Protein AF-A0AAV5A9G5-F1 (afdb_monomer)

Nearest PDB structures (foldseek):
  2wnr-assembly1_D  TM=8.691E-01  e=5.207E-11  Methanothermobacter thermautotrophicus
  2pnz-assembly1_A  TM=8.849E-01  e=5.817E-10  Pyrococcus abyssi
  2wnr-assembly1_B  TM=8.699E-01  e=9.543E-10  Methanothermobacter thermautotrophicus
  4ba1-assembly1_B  TM=8.811E-01  e=5.397E-09  Saccharolobus solfataricus
  2wnr-assembly1_F  TM=8.174E-01  e=1.300E-09  Methanothermobacter thermautotrophicus

Structure (mmCIF, N/CA/C/O backbone):
data_AF-A0AAV5A9G5-F1
#
_entry.id   AF-A0AAV5A9G5-F1
#
loop_
_atom_site.group_PDB
_atom_site.id
_atom_site.type_symbol
_atom_site.label_atom_id
_atom_site.label_alt_id
_atom_site.label_comp_id
_atom_site.label_asym_id
_atom_site.label_entity_id
_atom_site.label_seq_id
_atom_site.pdbx_PDB_ins_code
_atom_site.Cartn_x
_atom_site.Cartn_y
_atom_site.Cartn_z
_atom_site.occupancy
_atom_site.B_iso_or_equiv
_atom_site.auth_seq_id
_atom_site.auth_comp_id
_atom_site.auth_asym_id
_atom_site.auth_atom_id
_atom_site.pdbx_PDB_model_num
ATOM 1 N N . MET A 1 1 ? 20.245 -0.428 3.583 1.00 26.27 1 MET A N 1
ATOM 2 C CA . MET A 1 1 ? 20.092 0.956 4.086 1.00 26.27 1 MET A CA 1
ATOM 3 C C . MET A 1 1 ? 18.792 0.966 4.878 1.00 26.27 1 MET A C 1
ATOM 5 O O . MET A 1 1 ? 17.800 0.527 4.326 1.00 26.27 1 MET A O 1
ATOM 9 N N . LYS A 1 2 ? 18.791 1.279 6.181 1.00 20.55 2 LYS A N 1
ATOM 10 C CA . LYS A 1 2 ? 17.554 1.253 6.987 1.00 20.55 2 LYS A CA 1
ATOM 11 C C . LYS A 1 2 ? 16.851 2.593 6.818 1.00 20.55 2 LYS A C 1
ATOM 13 O O . LYS A 1 2 ? 17.304 3.566 7.413 1.00 20.55 2 LYS A O 1
ATOM 18 N N . VAL A 1 3 ? 15.787 2.640 6.024 1.00 25.89 3 VAL A N 1
ATOM 19 C CA . VAL A 1 3 ? 14.928 3.826 5.946 1.00 25.89 3 VAL A CA 1
ATOM 20 C C . VAL A 1 3 ? 13.701 3.572 6.816 1.00 25.89 3 VAL A C 1
ATOM 22 O O . VAL A 1 3 ? 13.012 2.562 6.675 1.00 25.89 3 VAL A O 1
ATOM 25 N N . GLN A 1 4 ? 13.521 4.433 7.814 1.00 25.38 4 GLN A N 1
ATOM 26 C CA . GLN A 1 4 ? 12.436 4.376 8.787 1.00 25.38 4 GLN A CA 1
ATOM 27 C C . GLN A 1 4 ? 11.425 5.455 8.412 1.00 25.38 4 GLN A C 1
ATOM 29 O O . GLN A 1 4 ? 11.759 6.638 8.437 1.00 25.38 4 GLN A O 1
ATOM 34 N N . TYR A 1 5 ? 10.203 5.050 8.072 1.00 36.84 5 TYR A N 1
ATOM 35 C CA . TYR A 1 5 ? 9.141 5.970 7.682 1.00 36.84 5 TYR A CA 1
ATOM 36 C C . TYR A 1 5 ? 8.149 6.154 8.824 1.00 36.84 5 TYR A C 1
ATOM 38 O O . TYR A 1 5 ? 7.514 5.196 9.264 1.00 36.84 5 TYR A O 1
ATOM 46 N N . GLN A 1 6 ? 8.012 7.396 9.291 1.00 32.88 6 GLN A N 1
ATOM 47 C CA . GLN A 1 6 ? 7.055 7.782 10.323 1.00 32.88 6 GLN A CA 1
ATOM 48 C C . GLN A 1 6 ? 5.881 8.530 9.697 1.00 32.88 6 GLN A C 1
ATOM 50 O O . GLN A 1 6 ? 6.048 9.599 9.107 1.00 32.88 6 GLN A O 1
ATOM 55 N N . PHE A 1 7 ? 4.683 7.975 9.859 1.00 36.03 7 PHE A N 1
ATOM 56 C CA . PHE A 1 7 ? 3.445 8.570 9.383 1.00 36.03 7 PHE A CA 1
ATOM 57 C C . PHE A 1 7 ? 2.566 9.022 10.538 1.00 36.03 7 PHE A C 1
ATOM 59 O O . PHE A 1 7 ? 2.380 8.282 11.494 1.00 36.03 7 PHE A O 1
ATOM 66 N N . ILE A 1 8 ? 1.982 10.215 10.413 1.00 33.44 8 ILE A N 1
ATOM 67 C CA . ILE A 1 8 ? 0.993 10.738 11.359 1.00 33.44 8 ILE A CA 1
ATOM 68 C C . ILE A 1 8 ? -0.336 10.922 10.620 1.00 33.44 8 ILE A C 1
ATOM 70 O O . ILE A 1 8 ? -0.501 11.865 9.841 1.00 33.44 8 ILE A O 1
ATOM 74 N N . LEU A 1 9 ? -1.311 10.056 10.897 1.00 30.11 9 LEU A N 1
ATOM 75 C CA . LEU A 1 9 ? -2.707 10.222 10.477 1.00 30.11 9 LEU A CA 1
ATOM 76 C C . LEU A 1 9 ? -3.424 11.177 11.448 1.00 30.11 9 LEU A C 1
ATOM 78 O O . LEU A 1 9 ? -4.195 10.773 12.318 1.00 30.11 9 LEU A O 1
ATOM 82 N N . LYS A 1 10 ? -3.184 12.490 11.321 1.00 28.12 10 LYS A N 1
ATOM 83 C CA . LYS A 1 10 ? -3.946 13.495 12.085 1.00 28.12 10 LYS A CA 1
ATOM 84 C C . LYS A 1 10 ? -5.309 13.729 11.439 1.00 28.12 10 LYS A C 1
ATOM 86 O O . LYS A 1 10 ? -5.415 14.410 10.420 1.00 28.12 10 LYS A O 1
ATOM 91 N N . LYS A 1 11 ? -6.368 13.229 12.084 1.00 29.06 11 LYS A N 1
ATOM 92 C CA . LYS A 1 11 ? -7.766 13.586 11.794 1.00 29.06 11 LYS A CA 1
ATOM 93 C C . LYS A 1 11 ? -7.899 15.116 11.781 1.00 29.06 11 LYS A C 1
ATOM 95 O O . LYS A 1 11 ? -7.813 15.769 12.821 1.00 29.06 11 LYS A O 1
ATOM 100 N N . LYS A 1 12 ? -8.077 15.701 10.593 1.00 29.98 12 LYS A N 1
ATOM 101 C CA . LYS A 1 12 ? -8.250 17.146 10.391 1.00 29.98 12 LYS A CA 1
ATOM 102 C C . LYS A 1 12 ? -9.684 17.529 10.768 1.00 29.98 12 LYS A C 1
ATOM 104 O O . LYS A 1 12 ? -10.530 17.740 9.909 1.00 29.98 12 LYS A O 1
ATOM 109 N N . LEU A 1 13 ? -9.970 17.575 12.068 1.00 28.00 13 LEU A N 1
ATOM 110 C CA . LEU A 1 13 ? -11.172 18.236 12.571 1.00 28.00 13 LEU A CA 1
ATOM 111 C C . LEU A 1 13 ? -10.945 19.752 12.557 1.00 28.00 13 LEU A C 1
ATOM 113 O O . LEU A 1 13 ? -9.977 20.283 13.098 1.00 28.00 13 LEU A O 1
ATOM 117 N N . THR A 1 14 ? -11.845 20.435 11.870 1.00 32.91 14 THR A N 1
ATOM 118 C CA . THR A 1 14 ? -11.883 21.871 11.615 1.00 32.91 14 THR A CA 1
ATOM 119 C C . THR A 1 14 ? -12.019 22.690 12.907 1.00 32.91 14 THR A C 1
ATOM 121 O O . THR A 1 14 ? -13.053 22.617 13.565 1.00 32.91 14 THR A O 1
ATOM 124 N N . LYS A 1 15 ? -11.003 23.504 13.239 1.00 26.23 15 LYS A N 1
ATOM 125 C CA . LYS A 1 15 ? -11.058 24.934 13.648 1.00 26.23 15 LYS A CA 1
ATOM 126 C C . LYS A 1 15 ? -9.655 25.405 14.091 1.00 26.23 15 LYS A C 1
ATOM 128 O O . LYS A 1 15 ? -8.950 24.647 14.753 1.00 26.23 15 LYS A O 1
ATOM 133 N N . PRO A 1 16 ? -9.217 26.632 13.740 1.00 38.47 16 PRO A N 1
ATOM 134 C CA . PRO A 1 16 ? -7.887 27.114 14.083 1.00 38.47 16 PRO A CA 1
ATOM 135 C C . PRO A 1 16 ? -7.892 27.621 15.524 1.00 38.47 16 PRO A C 1
ATOM 137 O O . PRO A 1 16 ? -8.579 28.581 15.864 1.00 38.47 16 PRO A O 1
ATOM 140 N N . THR A 1 17 ? -7.120 26.996 16.401 1.00 29.75 17 THR A N 1
ATOM 141 C CA . THR A 1 17 ? -6.803 27.579 17.705 1.00 29.75 17 THR A CA 1
ATOM 142 C C . THR A 1 17 ? -5.349 27.272 18.009 1.00 29.75 17 THR A C 1
ATOM 144 O O . THR A 1 17 ? -4.934 26.118 18.073 1.00 29.75 17 THR A O 1
ATOM 147 N N . ARG A 1 18 ? -4.567 28.351 18.110 1.00 39.78 18 ARG A N 1
ATOM 148 C CA . ARG A 1 18 ? -3.201 28.368 18.633 1.00 39.78 18 ARG A CA 1
ATOM 149 C C . ARG A 1 18 ? -3.113 27.484 19.876 1.00 39.78 18 ARG A C 1
ATOM 151 O O . ARG A 1 18 ? -3.815 27.779 20.834 1.00 39.78 18 ARG A O 1
ATOM 158 N N . GLN A 1 19 ? -2.142 26.575 19.918 1.00 35.84 19 GLN A N 1
ATOM 159 C CA . GLN A 1 19 ? -1.141 26.581 20.988 1.00 35.84 19 GLN A CA 1
ATOM 160 C C . GLN A 1 19 ? 0.004 25.599 20.731 1.00 35.84 19 GLN A C 1
ATOM 162 O O . GLN A 1 19 ? -0.183 24.457 20.326 1.00 35.84 19 GLN A O 1
ATOM 167 N N . ASN A 1 20 ? 1.201 26.124 20.991 1.00 33.47 20 ASN A N 1
ATOM 168 C CA . ASN A 1 20 ? 2.458 25.423 21.195 1.00 33.47 20 ASN A CA 1
ATOM 169 C C . ASN A 1 20 ? 2.309 24.215 22.126 1.00 33.47 20 ASN A C 1
ATOM 171 O O . ASN A 1 20 ? 1.857 24.404 23.251 1.00 33.47 20 ASN A O 1
ATOM 175 N N . VAL A 1 21 ? 2.862 23.063 21.736 1.00 37.38 21 VAL A N 1
ATOM 176 C CA . VAL A 1 21 ? 3.470 22.103 22.671 1.00 37.38 21 VAL A CA 1
ATOM 177 C C . VAL A 1 21 ? 4.699 21.489 21.991 1.00 37.38 21 VAL A C 1
ATOM 179 O O . VAL A 1 21 ? 4.605 20.895 20.921 1.00 37.38 21 VAL A O 1
ATOM 182 N N . LYS A 1 22 ? 5.863 21.726 22.604 1.00 41.47 22 LYS A N 1
ATOM 183 C CA . LYS A 1 22 ? 7.152 21.074 22.334 1.00 41.47 22 LYS A CA 1
ATOM 184 C C . LYS A 1 22 ? 7.148 19.659 22.939 1.00 41.47 22 LYS A C 1
ATOM 186 O O . LYS A 1 22 ? 6.538 19.507 23.995 1.00 41.47 22 LYS A O 1
ATOM 191 N N . LYS A 1 23 ? 7.990 18.768 22.380 1.00 33.06 23 LYS A N 1
ATOM 192 C CA . LYS A 1 23 ? 8.385 17.413 22.854 1.00 33.06 23 LYS A CA 1
ATOM 193 C C . LYS A 1 23 ? 7.395 16.317 22.406 1.00 33.06 23 LYS A C 1
ATOM 195 O O . LYS A 1 23 ? 6.205 16.494 22.601 1.00 33.06 23 LYS A O 1
ATOM 200 N N . ASP A 1 24 ? 7.752 15.255 21.681 1.00 35.53 24 ASP A N 1
ATOM 201 C CA . ASP A 1 24 ? 8.992 14.472 21.632 1.00 35.53 24 ASP A CA 1
ATOM 202 C C . ASP A 1 24 ? 9.378 14.158 20.171 1.00 35.53 24 ASP A C 1
ATOM 204 O O . ASP A 1 24 ? 8.815 13.281 19.521 1.00 35.53 24 ASP A O 1
ATOM 208 N N . GLN A 1 25 ? 10.321 14.925 19.628 1.00 38.00 25 GLN A N 1
ATOM 209 C CA . GLN A 1 25 ? 11.027 14.591 18.389 1.00 38.00 25 GLN A CA 1
ATOM 210 C C . GLN A 1 25 ? 12.436 14.183 18.799 1.00 38.00 25 GLN A C 1
ATOM 212 O O . GLN A 1 25 ? 13.365 14.981 18.699 1.00 38.00 25 GLN A O 1
ATOM 217 N N . GLU A 1 26 ? 12.588 12.979 19.341 1.00 37.41 26 GLU A N 1
ATOM 218 C CA . GLU A 1 26 ? 13.912 12.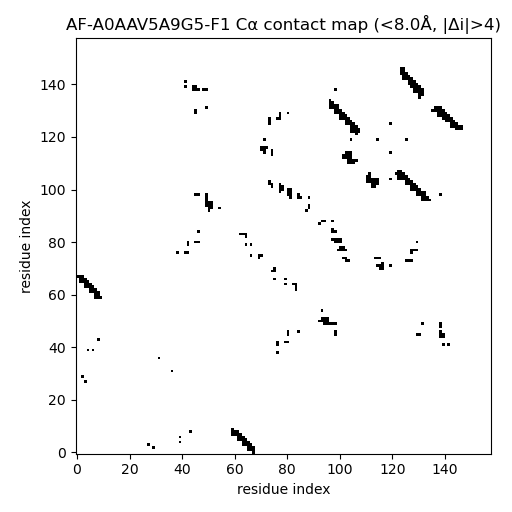423 19.587 1.00 37.41 26 GLU A CA 1
ATOM 219 C C . GLU A 1 26 ? 14.181 11.252 18.639 1.00 37.41 26 GLU A C 1
ATOM 221 O O . GLU A 1 26 ? 13.618 10.170 18.758 1.00 37.41 26 GLU A O 1
ATOM 226 N N . ILE A 1 27 ? 15.120 11.544 17.733 1.00 36.34 27 ILE A N 1
ATOM 227 C CA . ILE A 1 27 ? 16.055 10.633 17.070 1.00 36.34 27 ILE A CA 1
ATOM 228 C C . ILE A 1 27 ? 15.467 9.734 15.977 1.00 36.34 27 ILE A C 1
ATOM 230 O O . ILE A 1 27 ? 15.322 8.542 16.198 1.00 36.34 27 ILE A O 1
ATOM 234 N N . ILE A 1 28 ? 15.318 10.272 14.756 1.00 40.94 28 ILE A N 1
ATOM 235 C CA . ILE A 1 28 ? 15.926 9.665 13.552 1.00 40.94 28 ILE A CA 1
ATOM 236 C C . ILE A 1 28 ? 16.337 10.795 12.593 1.00 40.94 28 ILE A C 1
ATOM 238 O O . ILE A 1 28 ? 15.534 11.346 11.845 1.00 40.94 28 ILE A O 1
ATOM 242 N N . SER A 1 29 ? 17.609 11.178 12.651 1.00 32.81 29 SER A N 1
ATOM 243 C CA . SER A 1 29 ? 18.260 12.005 11.639 1.00 32.81 29 SER A CA 1
ATOM 244 C C . SER A 1 29 ? 18.472 11.170 10.373 1.00 32.81 29 SER A C 1
ATOM 246 O O . SER A 1 29 ? 19.435 10.410 10.284 1.00 32.81 29 SER A O 1
ATOM 248 N N . GLY A 1 30 ? 17.572 11.299 9.408 1.00 34.56 30 GLY A N 1
ATOM 249 C CA . GLY A 1 30 ? 17.743 10.823 8.039 1.00 34.56 30 GLY A CA 1
ATOM 250 C C . GLY A 1 30 ? 16.985 11.775 7.124 1.00 34.56 30 GLY A C 1
ATOM 251 O O . GLY A 1 30 ? 15.880 12.180 7.475 1.00 34.56 30 GLY A O 1
ATOM 252 N N . GLN A 1 31 ? 17.615 12.222 6.039 1.00 35.81 31 GLN A N 1
ATOM 253 C CA . GLN A 1 31 ? 17.017 13.076 5.010 1.00 35.81 31 GLN A CA 1
ATOM 254 C C . GLN A 1 31 ? 15.554 12.684 4.721 1.00 35.81 31 GLN A C 1
ATOM 256 O O . GLN A 1 31 ? 15.287 11.531 4.415 1.00 35.81 31 GLN A O 1
ATOM 261 N N . TYR A 1 32 ? 14.623 13.638 4.827 1.00 46.41 32 TYR A N 1
ATOM 262 C CA . TYR A 1 32 ? 13.278 13.508 4.262 1.00 46.41 32 TYR A CA 1
ATOM 263 C C . TYR A 1 32 ? 13.370 13.979 2.811 1.00 46.41 32 TYR A C 1
ATOM 265 O O . TYR A 1 32 ? 13.211 15.177 2.545 1.00 46.41 32 TYR A O 1
ATOM 273 N N . ASP A 1 33 ? 13.702 13.075 1.897 1.00 45.31 33 ASP A N 1
ATOM 274 C CA . ASP A 1 33 ? 13.808 13.417 0.482 1.00 45.31 33 ASP A CA 1
ATOM 275 C C . ASP A 1 33 ? 12.401 13.549 -0.135 1.00 45.31 33 ASP A C 1
ATOM 277 O O . ASP A 1 33 ? 11.399 13.069 0.399 1.00 45.31 33 ASP A O 1
ATOM 281 N N . ALA A 1 34 ? 12.275 14.291 -1.238 1.00 55.72 34 ALA A N 1
ATOM 282 C CA . ALA A 1 34 ? 10.974 14.587 -1.855 1.00 55.72 34 ALA A CA 1
ATOM 283 C C . ALA A 1 34 ? 10.190 13.317 -2.250 1.00 55.72 34 ALA A C 1
ATOM 285 O O . ALA A 1 34 ? 8.959 13.296 -2.163 1.00 55.72 34 ALA A O 1
ATOM 286 N N . GLU A 1 35 ? 10.914 12.256 -2.606 1.00 60.22 35 GLU A N 1
ATOM 287 C CA . GLU A 1 35 ? 10.375 10.939 -2.946 1.00 60.22 35 GLU A CA 1
ATOM 288 C C . GLU A 1 35 ? 9.668 10.286 -1.749 1.00 60.22 35 GLU A C 1
ATOM 290 O O . GLU A 1 35 ? 8.572 9.739 -1.891 1.00 60.22 35 GLU A O 1
ATOM 295 N N . ASP A 1 36 ? 10.212 10.458 -0.541 1.00 64.75 36 ASP A N 1
ATOM 296 C CA . ASP A 1 36 ? 9.637 9.922 0.694 1.00 64.75 36 ASP A CA 1
ATOM 297 C C . ASP A 1 36 ? 8.271 10.540 0.989 1.00 64.75 36 ASP A C 1
ATOM 299 O O . ASP A 1 36 ? 7.340 9.857 1.420 1.00 64.75 36 ASP A O 1
ATOM 303 N N . ARG A 1 37 ? 8.120 11.846 0.731 1.00 69.31 37 ARG A N 1
ATOM 304 C CA . ARG A 1 37 ? 6.840 12.546 0.910 1.00 69.31 37 ARG A CA 1
ATOM 305 C C . ARG A 1 37 ? 5.787 12.040 -0.076 1.00 69.31 37 ARG A C 1
ATOM 307 O O . ARG A 1 37 ? 4.615 11.944 0.296 1.00 69.31 37 ARG A O 1
ATOM 314 N N . SER A 1 38 ? 6.187 11.731 -1.304 1.00 76.19 38 SER A N 1
ATOM 315 C CA . SER A 1 38 ? 5.288 11.227 -2.346 1.00 76.19 38 SER A CA 1
ATOM 316 C C . SER A 1 38 ? 4.818 9.810 -2.028 1.00 76.19 38 SER A C 1
ATOM 318 O O . SER A 1 38 ? 3.611 9.558 -2.004 1.00 76.19 38 SER A O 1
ATOM 320 N N . LEU A 1 39 ? 5.750 8.920 -1.675 1.00 78.12 39 LEU A N 1
ATOM 321 C CA . LEU A 1 39 ? 5.461 7.553 -1.236 1.00 78.12 39 LEU A CA 1
ATOM 322 C C . LEU A 1 39 ? 4.546 7.548 -0.016 1.00 78.12 39 LEU A C 1
ATOM 324 O O . LEU A 1 39 ? 3.554 6.820 0.049 1.00 78.12 39 LEU A O 1
ATOM 328 N N . SER A 1 40 ? 4.863 8.430 0.928 1.00 79.94 40 SER A N 1
ATOM 329 C CA . SER A 1 40 ? 4.071 8.651 2.114 1.00 79.94 40 SER A CA 1
ATOM 330 C C . SER A 1 40 ? 2.627 9.001 1.717 1.00 79.94 40 SER A C 1
ATOM 332 O O . SER A 1 40 ? 1.693 8.240 1.996 1.00 79.94 40 SER A O 1
ATOM 334 N N . SER A 1 41 ? 2.420 10.101 0.990 1.00 81.81 41 SER A N 1
ATOM 335 C CA . SER A 1 41 ? 1.080 10.516 0.549 1.00 81.81 41 SER A CA 1
ATOM 336 C C . SER A 1 41 ? 0.315 9.393 -0.155 1.00 81.81 41 SER A C 1
ATOM 338 O O . SER A 1 41 ? -0.872 9.206 0.111 1.00 81.81 41 SER A O 1
ATOM 340 N N . LEU A 1 42 ? 0.996 8.611 -0.993 1.00 84.81 42 LEU A N 1
ATOM 341 C CA . LEU A 1 42 ? 0.405 7.516 -1.752 1.00 84.81 42 LEU A CA 1
ATOM 342 C C . LEU A 1 42 ? -0.097 6.382 -0.844 1.00 84.81 42 LEU A C 1
ATOM 344 O O . LEU A 1 42 ? -1.250 5.968 -0.966 1.00 84.81 42 LEU A O 1
ATOM 348 N N . ILE A 1 43 ? 0.709 5.942 0.127 1.00 84.94 43 ILE A N 1
ATOM 349 C CA . ILE A 1 43 ? 0.302 4.924 1.112 1.00 84.94 43 ILE A CA 1
ATOM 350 C C . ILE A 1 43 ? -0.899 5.414 1.928 1.00 84.94 43 ILE A C 1
ATOM 352 O O . ILE A 1 43 ? -1.874 4.685 2.123 1.00 84.94 43 ILE A O 1
ATOM 356 N N . HIS A 1 44 ? -0.867 6.674 2.365 1.00 85.06 44 HIS A N 1
ATOM 357 C CA . HIS A 1 44 ? -1.975 7.274 3.103 1.00 85.06 44 HIS A CA 1
ATOM 358 C C . HIS A 1 44 ? -3.252 7.345 2.265 1.00 85.06 44 HIS A C 1
ATOM 360 O O . HIS A 1 44 ? -4.325 7.012 2.760 1.00 85.06 44 HIS A O 1
ATOM 366 N N . GLN A 1 45 ? -3.164 7.761 1.002 1.00 87.00 45 GLN A N 1
ATOM 367 C CA . GLN A 1 45 ? -4.317 7.805 0.101 1.00 87.00 45 GLN A CA 1
ATOM 368 C C . GLN A 1 45 ? -4.871 6.408 -0.199 1.00 87.00 45 GLN A C 1
ATOM 370 O O . GLN A 1 45 ? -6.086 6.263 -0.297 1.00 87.00 45 GLN A O 1
ATOM 375 N N . GLY A 1 46 ? -4.019 5.384 -0.287 1.00 86.31 46 GLY A N 1
ATOM 376 C CA . GLY A 1 46 ? -4.443 3.995 -0.478 1.00 86.31 46 GLY A CA 1
ATOM 377 C C . GLY A 1 46 ? -5.151 3.386 0.738 1.00 86.31 46 GLY A C 1
ATOM 378 O O . GLY A 1 46 ? -6.108 2.631 0.565 1.00 86.31 46 GLY A O 1
ATOM 379 N N . LEU A 1 47 ? -4.716 3.729 1.958 1.00 85.75 47 LEU A N 1
ATOM 380 C CA . LEU A 1 47 ? -5.250 3.182 3.218 1.00 85.75 47 LEU A CA 1
ATOM 381 C C . LEU A 1 47 ? -6.395 4.001 3.830 1.00 85.75 47 LEU A C 1
ATOM 383 O O . LEU A 1 47 ? -7.250 3.449 4.516 1.00 85.75 47 LEU A O 1
ATOM 387 N N . ALA A 1 48 ? -6.453 5.312 3.597 1.00 85.19 48 ALA A N 1
ATOM 388 C CA . ALA A 1 48 ? -7.531 6.155 4.114 1.00 85.19 48 ALA A CA 1
ATOM 389 C C . ALA A 1 48 ? -8.949 5.632 3.789 1.00 85.19 48 ALA A C 1
ATOM 391 O O . ALA A 1 48 ? -9.773 5.610 4.705 1.00 85.19 48 ALA A O 1
ATOM 392 N N . PRO A 1 49 ? -9.264 5.180 2.554 1.00 85.69 49 PRO A N 1
ATOM 393 C CA . PRO A 1 49 ? -10.596 4.667 2.234 1.00 85.69 49 PRO A CA 1
ATOM 394 C C . PRO A 1 49 ? -10.867 3.258 2.780 1.00 85.69 49 PRO A C 1
ATOM 396 O O . PRO A 1 49 ? -12.025 2.854 2.829 1.00 85.69 49 PRO A O 1
ATOM 399 N N . SER A 1 50 ? -9.845 2.498 3.189 1.00 86.56 50 SER A N 1
ATOM 400 C CA . SER A 1 50 ? -10.042 1.168 3.781 1.00 86.56 50 SER A CA 1
ATOM 401 C C . SER A 1 50 ? -10.306 1.204 5.280 1.00 86.56 50 SER A C 1
ATOM 403 O O . SER A 1 50 ? -10.855 0.245 5.817 1.00 86.56 50 SER A O 1
ATOM 405 N N . LEU A 1 51 ? -9.987 2.306 5.958 1.00 84.50 51 LEU A N 1
ATOM 406 C CA . LEU A 1 51 ? -10.165 2.454 7.400 1.00 84.50 51 LEU A CA 1
ATOM 407 C C . LEU A 1 51 ? -11.535 3.042 7.754 1.00 84.50 51 LEU A C 1
ATOM 409 O O . LEU A 1 51 ? -11.967 4.053 7.196 1.00 84.50 51 LEU A O 1
ATOM 413 N N . ARG A 1 52 ? -12.204 2.472 8.765 1.00 83.12 52 ARG A N 1
ATOM 414 C CA . ARG A 1 52 ? -13.461 3.028 9.297 1.00 83.12 52 ARG A CA 1
ATOM 415 C C . ARG A 1 52 ? -13.177 4.126 10.325 1.00 83.12 52 ARG A C 1
ATOM 417 O O . ARG A 1 52 ? -13.334 3.937 11.530 1.00 83.12 52 ARG A O 1
ATOM 424 N N . LEU A 1 53 ? -12.785 5.308 9.844 1.00 77.25 53 LEU A N 1
ATOM 425 C CA . LEU A 1 53 ? -12.438 6.475 10.679 1.00 77.25 53 LEU A CA 1
ATOM 426 C C . LEU A 1 53 ? -13.591 6.996 11.567 1.00 77.25 53 LEU A C 1
ATOM 428 O O . LEU A 1 53 ? -13.358 7.784 12.495 1.00 77.25 53 LEU A O 1
ATOM 432 N N . ASP A 1 54 ? -14.823 6.562 11.297 1.00 80.19 54 ASP A N 1
ATOM 433 C CA . ASP A 1 54 ? -16.021 6.899 12.072 1.00 80.19 54 ASP A CA 1
ATOM 434 C C . ASP A 1 54 ? -16.054 6.205 13.438 1.00 80.19 54 ASP A C 1
ATOM 436 O O . ASP A 1 54 ? -16.488 6.804 14.421 1.00 80.19 54 ASP A O 1
ATOM 440 N N . LEU A 1 55 ? -15.526 4.978 13.532 1.00 76.12 55 LEU A N 1
ATOM 441 C CA . LEU A 1 55 ? -15.458 4.226 14.791 1.00 76.12 55 LEU A CA 1
ATOM 442 C C . LEU A 1 55 ? -14.288 4.669 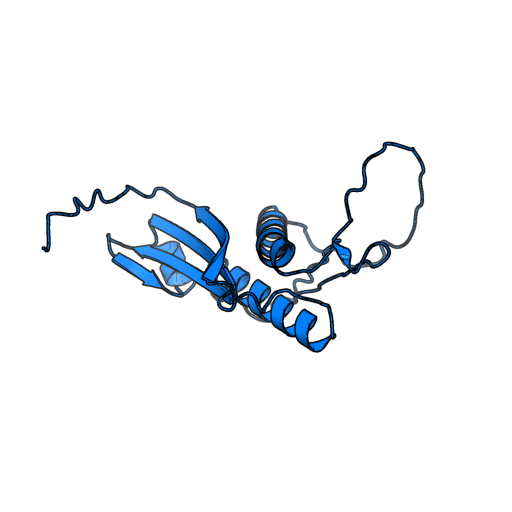15.685 1.00 76.12 55 LEU A C 1
ATOM 444 O O . LEU A 1 55 ? -14.236 4.316 16.861 1.00 76.12 55 LEU A O 1
ATOM 448 N N . LEU A 1 56 ? -13.370 5.482 15.153 1.00 73.81 56 LEU A N 1
ATOM 449 C CA . LEU A 1 56 ? -12.126 5.893 15.810 1.00 73.81 56 LEU A CA 1
ATOM 450 C C . LEU A 1 56 ? -12.050 7.426 16.005 1.00 73.81 56 LEU A C 1
ATOM 452 O O . LEU A 1 56 ? -11.167 8.089 15.459 1.00 73.81 56 LEU A O 1
ATOM 456 N N . PRO A 1 57 ? -12.959 8.062 16.777 1.00 71.06 57 PRO A N 1
ATOM 457 C CA . PRO A 1 57 ? -12.987 9.519 16.924 1.00 71.06 57 PRO A CA 1
ATOM 458 C C . PRO A 1 57 ? -11.872 10.099 17.806 1.00 71.06 57 PRO A C 1
ATOM 460 O O . PRO A 1 57 ? -11.590 11.290 17.689 1.00 71.06 57 PRO A O 1
ATOM 463 N N . LYS A 1 58 ? -11.250 9.290 18.674 1.00 81.06 58 LYS A N 1
ATOM 464 C CA . LYS A 1 58 ? -10.168 9.703 19.592 1.00 81.06 58 LYS A CA 1
ATOM 465 C C . LYS A 1 58 ? -8.882 8.885 19.429 1.00 81.06 58 LYS A C 1
ATOM 467 O O . LYS A 1 58 ? -7.962 9.054 20.222 1.00 81.06 58 LYS A O 1
ATOM 472 N N . SER A 1 59 ? -8.827 8.005 18.435 1.00 72.00 59 SER A N 1
ATOM 473 C CA . SER A 1 59 ? -7.678 7.129 18.215 1.00 72.00 59 SER A CA 1
ATOM 474 C C . SER A 1 59 ? -6.755 7.731 17.162 1.00 72.00 59 SER A C 1
ATOM 476 O O . SER A 1 59 ? -7.220 8.284 16.166 1.00 72.00 59 SER A O 1
ATOM 478 N N . CYS A 1 60 ? -5.450 7.616 17.392 1.00 77.12 60 CYS A N 1
ATOM 479 C CA . CYS A 1 60 ? -4.419 7.875 16.393 1.00 77.12 60 CYS A CA 1
ATOM 480 C C . CYS A 1 60 ? -3.858 6.521 15.968 1.00 77.12 60 CYS A C 1
ATOM 482 O O . CYS A 1 60 ? -3.567 5.690 16.828 1.00 77.12 60 CYS A O 1
ATOM 484 N N . VAL A 1 61 ? -3.762 6.289 14.663 1.00 75.81 61 VAL A N 1
ATOM 485 C CA . VAL A 1 61 ? -3.166 5.075 14.105 1.00 75.81 61 VAL A CA 1
ATOM 486 C C . VAL A 1 61 ? -1.895 5.501 13.398 1.00 75.81 61 VAL A C 1
ATOM 488 O O . VAL A 1 61 ? -1.961 6.182 12.375 1.00 75.81 61 VAL A O 1
ATOM 491 N N . ASP A 1 62 ? -0.760 5.103 13.955 1.00 79.44 62 ASP A N 1
ATOM 492 C CA . ASP A 1 62 ? 0.546 5.377 13.373 1.00 79.44 62 ASP A CA 1
ATOM 493 C C . ASP A 1 62 ? 1.077 4.089 12.748 1.00 79.44 62 ASP A C 1
ATOM 495 O O . ASP A 1 62 ? 1.189 3.051 13.405 1.00 79.44 62 ASP A O 1
ATOM 499 N N . VAL A 1 63 ? 1.361 4.155 11.449 1.00 74.06 63 VAL A N 1
ATOM 500 C CA . VAL A 1 63 ? 1.864 3.025 10.668 1.00 74.06 63 VAL A CA 1
ATOM 501 C C . VAL A 1 63 ? 3.315 3.297 10.317 1.00 74.06 63 VAL A C 1
ATOM 503 O O . VAL A 1 63 ? 3.635 4.331 9.729 1.00 74.06 63 VAL A O 1
ATOM 506 N N . PHE A 1 64 ? 4.175 2.343 10.658 1.00 78.69 64 PHE A N 1
ATOM 507 C CA . PHE A 1 64 ? 5.596 2.380 10.351 1.00 78.69 64 PHE A CA 1
ATOM 508 C C . PHE A 1 64 ? 5.913 1.268 9.364 1.00 78.69 64 PHE A C 1
ATOM 510 O O . PHE A 1 64 ? 5.748 0.087 9.670 1.00 78.69 64 PHE A O 1
ATOM 517 N N . VAL A 1 65 ? 6.374 1.652 8.178 1.00 75.38 65 VAL A N 1
ATOM 518 C CA . VAL A 1 65 ? 6.843 0.712 7.160 1.00 75.38 65 VAL A CA 1
ATOM 519 C C . VAL A 1 65 ? 8.359 0.824 7.112 1.00 75.38 65 VAL A C 1
ATOM 521 O O . VAL A 1 65 ? 8.904 1.913 6.953 1.00 75.38 65 VAL A O 1
ATOM 524 N N . THR A 1 66 ? 9.045 -0.301 7.304 1.00 77.50 66 THR A N 1
ATOM 525 C CA . THR A 1 66 ? 10.499 -0.384 7.138 1.00 77.50 66 THR A CA 1
ATOM 526 C C . THR A 1 66 ? 10.784 -1.230 5.916 1.00 77.50 66 THR A C 1
ATOM 528 O O . THR A 1 66 ? 10.472 -2.419 5.895 1.00 77.50 66 THR A O 1
ATOM 531 N N . ILE A 1 67 ? 11.403 -0.615 4.918 1.00 75.75 67 ILE A N 1
ATOM 532 C CA . ILE A 1 67 ? 11.843 -1.305 3.713 1.00 75.75 67 ILE A CA 1
ATOM 533 C C . ILE A 1 67 ? 13.232 -1.874 4.006 1.00 75.75 67 ILE A C 1
ATOM 535 O O . ILE A 1 67 ? 14.158 -1.140 4.360 1.00 75.75 67 ILE A O 1
ATOM 539 N N . LEU A 1 68 ? 13.356 -3.200 3.945 1.00 79.75 68 LEU A N 1
ATOM 540 C CA . LEU A 1 68 ? 14.634 -3.887 4.155 1.00 79.75 68 LEU A CA 1
ATOM 541 C C . LEU A 1 68 ? 15.448 -3.942 2.862 1.00 79.75 68 LEU A C 1
ATOM 543 O O . LEU A 1 68 ? 16.667 -3.764 2.889 1.00 79.75 68 LEU A O 1
ATOM 547 N N . GLU A 1 69 ? 14.749 -4.154 1.754 1.00 76.69 69 GLU A N 1
ATOM 548 C CA . GLU A 1 69 ? 15.280 -4.277 0.408 1.00 76.69 69 GLU A CA 1
ATOM 549 C C . GLU A 1 69 ? 14.256 -3.707 -0.573 1.00 76.69 69 GLU A C 1
ATOM 551 O O . GLU A 1 69 ? 13.048 -3.822 -0.357 1.00 76.69 69 GLU A O 1
ATOM 556 N N . GLU A 1 70 ? 14.751 -3.055 -1.617 1.00 74.69 70 GLU A N 1
ATOM 557 C CA . GLU A 1 70 ? 13.941 -2.396 -2.628 1.00 74.69 70 GLU A CA 1
ATOM 558 C C . GLU A 1 70 ? 14.491 -2.739 -4.006 1.00 74.69 70 GLU A C 1
ATOM 560 O O . GLU A 1 70 ? 15.663 -2.481 -4.289 1.00 74.69 70 GLU A O 1
ATOM 565 N N . ASP A 1 71 ? 13.618 -3.262 -4.863 1.00 73.75 71 ASP A N 1
ATOM 566 C CA . ASP A 1 71 ? 13.926 -3.566 -6.260 1.00 73.75 71 ASP A CA 1
ATOM 567 C C . ASP A 1 71 ? 13.063 -2.741 -7.231 1.00 73.75 71 ASP A C 1
ATOM 569 O O . ASP A 1 71 ? 12.632 -3.203 -8.284 1.00 73.75 71 ASP A O 1
ATOM 573 N N . GLY A 1 72 ? 12.792 -1.489 -6.853 1.00 73.50 72 GLY A N 1
ATOM 574 C CA . GLY A 1 72 ? 11.994 -0.532 -7.618 1.00 73.50 72 GLY A CA 1
ATOM 575 C C . GLY A 1 72 ? 11.040 0.263 -6.728 1.00 73.50 72 GLY A C 1
ATOM 576 O O . GLY A 1 72 ? 10.365 -0.306 -5.866 1.00 73.50 72 GLY A O 1
ATOM 577 N N . ILE A 1 73 ? 10.950 1.573 -6.973 1.00 71.50 73 ILE A N 1
ATOM 578 C CA . ILE A 1 73 ? 10.147 2.503 -6.160 1.00 71.50 73 ILE A CA 1
ATOM 579 C C . ILE A 1 73 ? 8.661 2.162 -6.278 1.00 71.50 73 ILE A C 1
ATOM 581 O O . ILE A 1 73 ? 7.931 2.142 -5.281 1.00 71.50 73 ILE A O 1
ATOM 585 N N . GLU A 1 74 ? 8.201 1.833 -7.487 1.00 78.81 74 GLU A N 1
ATOM 586 C CA . GLU A 1 74 ? 6.795 1.524 -7.728 1.00 78.81 74 GLU A CA 1
ATOM 587 C C . GLU A 1 74 ? 6.349 0.229 -7.037 1.00 78.81 74 GLU A C 1
ATOM 589 O O . GLU A 1 74 ? 5.278 0.193 -6.422 1.00 78.81 74 GLU A O 1
ATOM 594 N N . GLY A 1 75 ? 7.176 -0.820 -7.095 1.00 78.25 75 GLY A N 1
ATOM 595 C CA . GLY A 1 75 ? 6.908 -2.098 -6.423 1.00 78.25 75 GLY A CA 1
ATOM 596 C C . GLY A 1 75 ? 6.992 -1.987 -4.899 1.00 78.25 75 GLY A C 1
ATOM 597 O O . GLY A 1 75 ? 6.198 -2.591 -4.168 1.00 78.25 75 GLY A O 1
ATOM 598 N N . CYS A 1 76 ? 7.898 -1.142 -4.402 1.00 81.75 76 CYS A N 1
ATOM 599 C CA . CYS A 1 76 ? 8.041 -0.885 -2.977 1.00 81.75 76 CYS A CA 1
ATOM 600 C C . CYS A 1 76 ? 6.807 -0.200 -2.381 1.00 81.75 76 CYS A C 1
ATOM 602 O O . CYS A 1 76 ? 6.316 -0.596 -1.320 1.00 81.75 76 CYS A O 1
ATOM 604 N N . ALA A 1 77 ? 6.246 0.776 -3.098 1.00 83.12 77 ALA A N 1
ATOM 605 C CA . ALA A 1 77 ? 5.010 1.442 -2.711 1.00 83.12 77 ALA A CA 1
ATOM 606 C C . ALA A 1 77 ? 3.833 0.470 -2.610 1.00 83.12 77 ALA A C 1
ATOM 608 O O . ALA A 1 77 ? 3.108 0.464 -1.611 1.00 83.12 77 ALA A O 1
ATOM 609 N N . ALA A 1 78 ? 3.675 -0.381 -3.625 1.00 86.62 78 ALA A N 1
ATOM 610 C CA . ALA A 1 78 ? 2.625 -1.387 -3.665 1.00 86.62 78 ALA A CA 1
ATOM 611 C C . ALA A 1 78 ? 2.743 -2.379 -2.494 1.00 86.62 78 ALA A C 1
ATOM 613 O O . ALA A 1 78 ? 1.789 -2.589 -1.737 1.00 86.62 78 ALA A O 1
ATOM 614 N N . SER A 1 79 ? 3.945 -2.914 -2.283 1.00 87.00 79 SER A N 1
ATOM 615 C CA . SER A 1 79 ? 4.240 -3.838 -1.185 1.00 87.00 79 SER A CA 1
ATOM 616 C C . SER A 1 79 ? 4.043 -3.188 0.187 1.00 87.00 79 SER A C 1
ATOM 618 O O . SER A 1 79 ? 3.490 -3.810 1.095 1.00 87.00 79 SER A O 1
ATOM 620 N N . GLY A 1 80 ? 4.424 -1.916 0.336 1.00 86.88 80 GLY A N 1
ATOM 621 C CA . GLY A 1 80 ? 4.236 -1.141 1.561 1.00 86.88 80 GLY A CA 1
ATOM 622 C C . GLY A 1 80 ? 2.764 -0.967 1.935 1.00 86.88 80 GLY A C 1
ATOM 623 O O . GLY A 1 80 ? 2.408 -1.152 3.099 1.00 86.88 80 GLY A O 1
ATOM 624 N N . ILE A 1 81 ? 1.891 -0.687 0.960 1.00 88.25 81 ILE A N 1
ATOM 625 C CA . ILE A 1 81 ? 0.435 -0.604 1.178 1.00 88.25 81 ILE A CA 1
ATOM 626 C C . ILE A 1 81 ? -0.120 -1.947 1.659 1.00 88.25 81 ILE A C 1
ATOM 628 O O . ILE A 1 81 ? -0.878 -1.985 2.631 1.00 88.25 81 ILE A O 1
ATOM 632 N N . ILE A 1 82 ? 0.265 -3.046 1.006 1.00 90.50 82 ILE A N 1
ATOM 633 C CA . ILE A 1 82 ? -0.207 -4.395 1.349 1.00 90.50 82 ILE A CA 1
ATOM 634 C C . ILE A 1 82 ? 0.260 -4.788 2.755 1.00 90.50 82 ILE A C 1
ATOM 636 O O . ILE A 1 82 ? -0.534 -5.255 3.579 1.00 90.50 82 ILE A O 1
ATOM 640 N N . ALA A 1 83 ? 1.539 -4.567 3.062 1.00 90.12 83 ALA A N 1
ATOM 641 C CA . ALA A 1 83 ? 2.116 -4.866 4.369 1.00 90.12 83 ALA A CA 1
ATOM 642 C C . ALA A 1 83 ? 1.453 -4.037 5.480 1.00 90.12 83 ALA A C 1
ATOM 644 O O . ALA A 1 83 ? 1.077 -4.571 6.522 1.00 90.12 83 ALA A O 1
ATOM 645 N N . ALA A 1 84 ? 1.226 -2.744 5.241 1.00 88.38 84 ALA A N 1
ATOM 646 C CA . ALA A 1 84 ? 0.501 -1.889 6.172 1.00 88.38 84 ALA A CA 1
ATOM 647 C C . ALA A 1 84 ? -0.945 -2.364 6.374 1.00 88.38 84 ALA A C 1
ATOM 649 O O . ALA A 1 84 ? -1.402 -2.482 7.508 1.00 88.38 84 ALA A O 1
ATOM 650 N N . SER A 1 85 ? -1.663 -2.690 5.296 1.00 90.50 85 SER A N 1
ATOM 651 C CA . SER A 1 85 ? -3.047 -3.162 5.383 1.00 90.50 85 SER A CA 1
ATOM 652 C C . SER A 1 85 ? -3.168 -4.463 6.176 1.00 90.50 85 SER A C 1
ATOM 654 O O . SER A 1 85 ? -4.099 -4.612 6.965 1.00 90.50 85 SER A O 1
ATOM 656 N N . THR A 1 86 ? -2.253 -5.407 5.967 1.00 90.56 86 THR A N 1
ATOM 657 C CA . THR A 1 86 ? -2.251 -6.683 6.696 1.00 90.56 86 THR A CA 1
ATOM 658 C C . THR A 1 86 ? -1.873 -6.489 8.163 1.00 90.56 86 THR A C 1
ATOM 660 O O . THR A 1 86 ? -2.508 -7.084 9.032 1.00 90.56 86 THR A O 1
ATOM 663 N N . ALA A 1 87 ? -0.922 -5.599 8.465 1.00 88.44 87 ALA A N 1
ATOM 664 C CA . ALA A 1 87 ? -0.575 -5.236 9.838 1.00 88.44 87 ALA A CA 1
ATOM 665 C C . ALA A 1 87 ? -1.756 -4.600 10.591 1.00 88.44 87 ALA A C 1
ATOM 667 O O . ALA A 1 87 ? -2.017 -4.970 11.735 1.00 88.44 87 ALA A O 1
ATOM 668 N N . LEU A 1 88 ? -2.501 -3.694 9.949 1.00 87.06 88 LEU A N 1
ATOM 669 C CA . LEU A 1 88 ? -3.693 -3.058 10.525 1.00 87.06 88 LEU A CA 1
ATOM 670 C C . LEU A 1 88 ? -4.805 -4.080 10.806 1.00 87.06 88 LEU A C 1
ATOM 672 O O . LEU A 1 88 ? -5.392 -4.065 11.890 1.00 87.06 88 LEU A O 1
ATOM 676 N N . ALA A 1 89 ? -5.048 -5.001 9.869 1.00 89.75 89 ALA A N 1
ATOM 677 C CA . ALA A 1 89 ? -6.014 -6.080 10.056 1.00 89.75 89 ALA A CA 1
ATOM 678 C C . ALA A 1 89 ? -5.605 -7.020 11.203 1.00 89.75 89 ALA A C 1
ATOM 680 O O . ALA A 1 89 ? -6.434 -7.374 12.039 1.00 89.75 89 ALA A O 1
ATOM 681 N N . ASN A 1 90 ? -4.319 -7.371 11.294 1.00 88.25 90 ASN A N 1
ATOM 682 C CA . ASN A 1 90 ? -3.796 -8.202 12.379 1.00 88.25 90 ASN A CA 1
ATOM 683 C C . ASN A 1 90 ? -3.826 -7.489 13.744 1.00 88.25 90 ASN 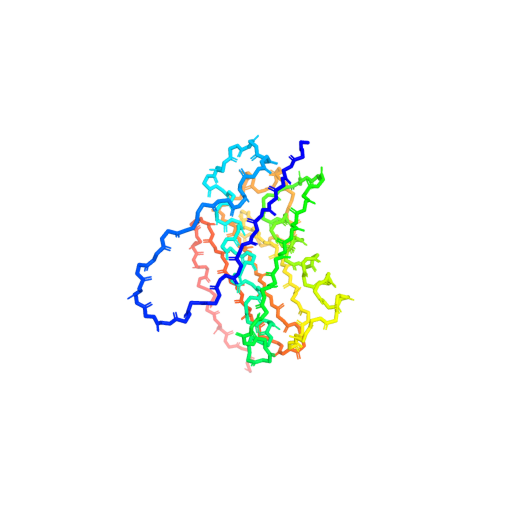A C 1
ATOM 685 O O . ASN A 1 90 ? -4.016 -8.132 14.772 1.00 88.25 90 ASN A O 1
ATOM 689 N N . ALA A 1 91 ? -3.680 -6.162 13.767 1.00 85.56 91 ALA A N 1
ATOM 690 C CA . ALA A 1 91 ? -3.823 -5.346 14.973 1.00 85.56 91 ALA A CA 1
ATOM 691 C C . ALA A 1 91 ? -5.282 -5.217 15.458 1.00 85.56 91 ALA A C 1
ATOM 693 O O . ALA A 1 91 ? -5.517 -4.648 16.524 1.00 85.56 91 ALA A O 1
ATOM 694 N N . GLY A 1 92 ? -6.259 -5.730 14.701 1.00 83.75 92 GLY A N 1
ATOM 695 C CA . GLY A 1 92 ? -7.679 -5.651 15.047 1.00 83.75 92 GLY A CA 1
ATOM 696 C C . GLY A 1 92 ? -8.282 -4.266 14.819 1.00 83.75 92 GLY A C 1
ATOM 697 O O . GLY A 1 92 ? -9.225 -3.881 15.509 1.00 83.75 92 GLY A O 1
ATOM 698 N N . ILE A 1 93 ? -7.727 -3.489 13.885 1.00 84.94 93 ILE A N 1
ATOM 699 C CA . ILE A 1 93 ? -8.297 -2.197 13.502 1.00 84.94 93 ILE A CA 1
ATOM 700 C C . ILE A 1 93 ? -9.467 -2.436 12.549 1.00 84.94 93 ILE A C 1
ATOM 702 O O . ILE A 1 93 ? -9.358 -3.173 11.573 1.00 84.94 93 ILE A O 1
ATOM 706 N N . GLU A 1 94 ? -10.588 -1.774 12.826 1.00 85.00 94 GLU A N 1
ATOM 707 C CA . GLU A 1 94 ? -11.798 -1.852 12.010 1.00 85.00 94 GLU A CA 1
ATOM 708 C C . GLU A 1 94 ? -11.560 -1.267 10.606 1.00 85.00 94 GLU A C 1
ATOM 710 O O . GLU A 1 94 ? -11.433 -0.051 10.412 1.00 85.00 94 GLU A O 1
ATOM 715 N N . MET A 1 95 ? -11.521 -2.155 9.612 1.00 87.62 95 MET A N 1
ATOM 716 C CA . MET A 1 95 ? -11.318 -1.849 8.196 1.00 87.62 95 MET A CA 1
ATOM 717 C C . MET A 1 95 ? -12.500 -2.359 7.366 1.00 87.62 95 MET A C 1
ATOM 719 O O . MET A 1 95 ? -13.116 -3.366 7.699 1.00 87.62 95 MET A O 1
ATOM 723 N N . TYR A 1 96 ? -12.811 -1.684 6.259 1.00 87.81 96 TYR A N 1
ATOM 724 C CA . TYR A 1 96 ? -13.773 -2.172 5.264 1.00 87.81 96 TYR A CA 1
ATOM 725 C C . TYR A 1 96 ? -13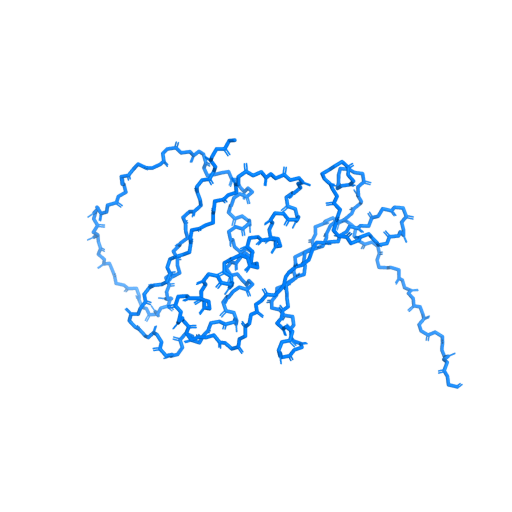.264 -3.419 4.534 1.00 87.81 96 TYR A C 1
ATOM 727 O O . TYR A 1 96 ? -14.048 -4.284 4.153 1.00 87.81 96 TYR A O 1
ATOM 735 N N . GLY A 1 97 ? -11.949 -3.514 4.349 1.00 88.75 97 GLY A N 1
ATOM 736 C CA . GLY A 1 97 ? -11.296 -4.635 3.696 1.00 88.75 97 GLY A CA 1
ATOM 737 C C . GLY A 1 97 ? -9.795 -4.414 3.582 1.00 88.75 97 GLY A C 1
ATOM 738 O O . GLY A 1 97 ? -9.294 -3.308 3.802 1.00 88.75 97 GLY A O 1
ATOM 739 N N . LEU A 1 98 ? -9.080 -5.481 3.233 1.00 90.75 98 LEU A N 1
ATOM 740 C CA . LEU A 1 98 ? -7.660 -5.402 2.913 1.00 90.75 98 LEU A CA 1
ATOM 741 C C . LEU A 1 98 ? -7.455 -4.620 1.613 1.00 90.75 98 LEU A C 1
ATOM 743 O O . LEU A 1 98 ? -8.254 -4.732 0.682 1.00 90.75 98 LEU A O 1
ATOM 747 N N . VAL A 1 99 ? -6.376 -3.847 1.553 1.00 91.12 99 VAL A N 1
ATOM 748 C CA . VAL A 1 99 ? -5.953 -3.126 0.352 1.00 91.12 99 VAL A CA 1
ATOM 749 C C . VAL A 1 99 ? -4.840 -3.910 -0.322 1.00 91.12 99 VAL A C 1
ATOM 751 O O . VAL A 1 99 ? -3.841 -4.255 0.308 1.00 91.12 99 VAL A O 1
ATOM 754 N N . THR A 1 100 ? -5.014 -4.164 -1.611 1.00 92.12 100 THR A N 1
ATOM 755 C CA . THR A 1 100 ? -3.989 -4.718 -2.494 1.00 92.12 100 THR A CA 1
ATOM 756 C C . THR A 1 100 ? -3.476 -3.629 -3.414 1.00 92.12 100 THR A C 1
ATOM 758 O O . THR A 1 100 ? -4.248 -2.776 -3.841 1.00 92.12 100 THR A O 1
ATOM 761 N N . ALA A 1 101 ? -2.190 -3.645 -3.735 1.00 91.06 101 ALA A N 1
ATOM 762 C CA . ALA A 1 101 ? -1.615 -2.693 -4.668 1.00 91.06 101 ALA A CA 1
ATOM 763 C C . ALA A 1 101 ? -0.656 -3.388 -5.631 1.00 91.06 101 ALA A C 1
ATOM 765 O O . ALA A 1 101 ? -0.024 -4.378 -5.274 1.00 91.06 101 ALA A O 1
ATOM 766 N N . CYS A 1 102 ? -0.563 -2.861 -6.846 1.00 90.56 102 CYS A N 1
ATOM 767 C CA . CYS A 1 102 ? 0.320 -3.349 -7.894 1.00 90.56 102 CYS A CA 1
ATOM 768 C C . CYS A 1 102 ? 0.915 -2.164 -8.653 1.00 90.56 102 CYS A C 1
ATOM 770 O O . CYS A 1 102 ? 0.252 -1.146 -8.866 1.00 90.56 102 CYS A O 1
ATOM 772 N N . SER A 1 103 ? 2.159 -2.320 -9.084 1.00 89.69 103 SER A N 1
ATOM 773 C CA . SER A 1 103 ? 2.823 -1.433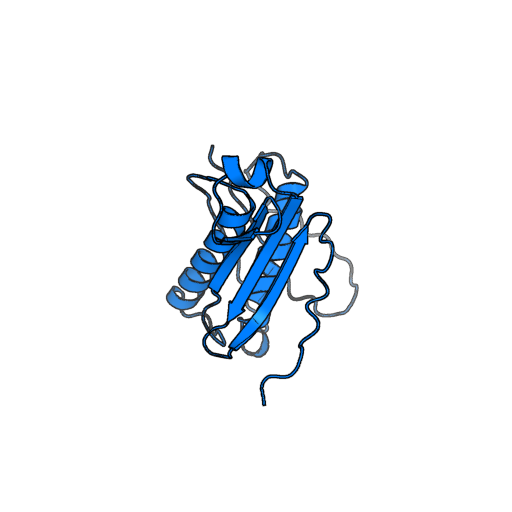 -10.028 1.00 89.69 103 SER A CA 1
ATOM 774 C C . SER A 1 103 ? 2.735 -2.007 -11.440 1.00 89.69 103 SER A C 1
ATOM 776 O O . SER A 1 103 ? 2.654 -3.216 -11.659 1.00 89.69 103 SER A O 1
ATOM 778 N N . SER A 1 104 ? 2.730 -1.116 -12.418 1.00 89.50 104 SER A N 1
ATOM 779 C CA . SER A 1 104 ? 2.760 -1.444 -13.833 1.00 89.50 104 SER A CA 1
ATOM 780 C C . SER A 1 104 ? 3.554 -0.386 -14.577 1.00 89.50 104 SER A C 1
ATOM 782 O O . SER A 1 104 ? 3.561 0.781 -14.185 1.00 89.50 104 SER A O 1
ATOM 784 N N . ILE A 1 105 ? 4.230 -0.783 -15.644 1.00 88.75 105 ILE A N 1
ATOM 785 C CA . ILE A 1 105 ? 4.956 0.129 -16.526 1.00 88.75 105 ILE A CA 1
ATOM 786 C C . ILE A 1 105 ? 4.564 -0.115 -17.970 1.00 88.75 105 ILE A C 1
ATOM 788 O O . ILE A 1 105 ?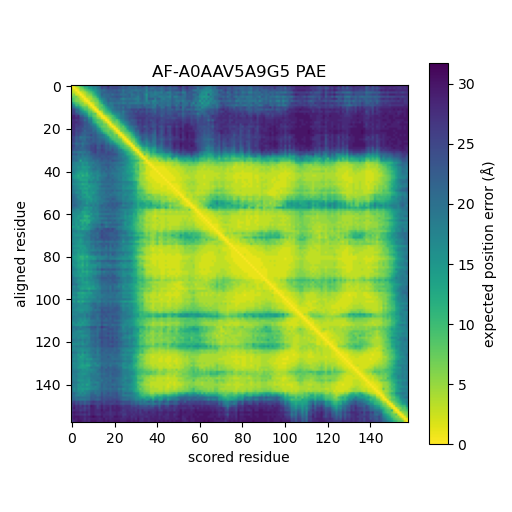 4.047 -1.174 -18.329 1.00 88.75 105 ILE A O 1
ATOM 792 N N . ILE A 1 106 ? 4.850 0.876 -18.805 1.00 86.25 106 ILE A N 1
ATOM 793 C CA . ILE A 1 106 ? 4.710 0.763 -20.250 1.00 86.25 106 ILE A CA 1
ATOM 794 C C . ILE A 1 106 ? 6.096 0.821 -20.877 1.00 86.25 106 ILE A C 1
ATOM 796 O O . ILE A 1 106 ? 6.819 1.814 -20.740 1.00 86.25 106 ILE A O 1
ATOM 800 N N . VAL A 1 107 ? 6.445 -0.250 -21.586 1.00 84.56 107 VAL A N 1
ATOM 801 C CA . VAL A 1 107 ? 7.691 -0.385 -22.345 1.00 84.56 107 VAL A CA 1
ATOM 802 C C . VAL A 1 107 ? 7.314 -0.728 -23.778 1.00 84.56 107 VAL A C 1
ATOM 804 O O . VAL A 1 107 ? 6.608 -1.699 -24.015 1.00 84.56 107 VAL A O 1
ATOM 807 N N . ALA A 1 108 ? 7.762 0.080 -24.743 1.00 79.56 108 ALA A N 1
ATOM 808 C CA . ALA A 1 108 ? 7.592 -0.196 -26.174 1.00 79.56 108 ALA A CA 1
ATOM 809 C C . ALA A 1 108 ? 6.153 -0.583 -26.600 1.00 79.56 108 ALA A C 1
ATOM 811 O O . ALA A 1 108 ? 5.970 -1.437 -27.462 1.00 79.56 108 ALA A O 1
ATOM 812 N N . ASN A 1 109 ? 5.141 0.091 -26.031 1.00 76.88 109 ASN A N 1
ATOM 813 C CA . ASN A 1 109 ? 3.712 -0.126 -26.304 1.00 76.88 109 ASN A CA 1
ATOM 814 C C . ASN A 1 109 ? 3.109 -1.426 -25.720 1.00 76.88 109 ASN A C 1
ATOM 816 O O . ASN A 1 109 ? 1.983 -1.788 -26.061 1.00 76.88 109 ASN A O 1
ATOM 820 N N . GLU A 1 110 ? 3.819 -2.088 -24.807 1.00 82.38 110 GLU A N 1
ATOM 821 C CA . GLU A 1 110 ? 3.328 -3.211 -24.005 1.00 82.38 110 GLU A CA 1
ATOM 822 C C . GLU A 1 110 ? 3.210 -2.812 -22.527 1.00 82.38 110 GLU A C 1
ATOM 824 O O . GLU A 1 110 ? 4.014 -2.029 -22.016 1.00 82.38 110 GLU A O 1
ATOM 829 N N . VAL A 1 111 ? 2.201 -3.353 -21.834 1.00 84.50 111 VAL A N 1
ATOM 830 C CA . VAL A 1 111 ? 1.988 -3.135 -20.394 1.00 84.50 111 VAL A CA 1
ATOM 831 C C . VAL A 1 111 ? 2.607 -4.290 -19.624 1.00 84.50 111 VAL A C 1
ATOM 833 O O . VAL A 1 111 ? 2.213 -5.440 -19.808 1.00 84.50 111 VAL A O 1
ATOM 836 N N . TRP A 1 112 ? 3.565 -3.977 -18.760 1.00 86.62 112 TRP A N 1
ATOM 837 C CA . TRP A 1 112 ? 4.237 -4.942 -17.900 1.00 86.62 112 TRP A CA 1
ATOM 838 C C . TRP A 1 112 ? 3.761 -4.726 -16.464 1.00 86.62 112 TRP A C 1
ATOM 840 O O . TRP A 1 112 ? 3.650 -3.587 -16.004 1.00 86.62 112 TRP A O 1
ATOM 850 N N . LEU A 1 113 ? 3.434 -5.816 -15.774 1.00 87.56 113 LEU A N 1
ATOM 851 C CA . LEU A 1 113 ? 2.992 -5.805 -14.381 1.00 87.56 113 LEU A CA 1
ATOM 852 C C . LEU A 1 113 ? 4.155 -6.211 -13.484 1.00 87.56 113 LEU A C 1
ATOM 854 O O . LEU A 1 113 ? 4.884 -7.132 -13.835 1.00 87.56 113 LEU A O 1
ATOM 858 N N . ASP A 1 114 ? 4.273 -5.547 -12.337 1.00 84.25 114 ASP A N 1
ATOM 859 C CA . ASP A 1 114 ? 5.325 -5.779 -11.341 1.00 84.25 114 ASP A CA 1
ATOM 860 C C . ASP A 1 114 ? 6.754 -5.726 -11.921 1.00 84.25 114 ASP A C 1
ATOM 862 O O . ASP A 1 114 ? 7.474 -6.725 -11.930 1.00 84.25 114 ASP A O 1
ATOM 866 N N . PRO A 1 115 ? 7.163 -4.570 -12.474 1.00 81.62 115 PRO A N 1
ATOM 867 C CA . PRO A 1 115 ? 8.482 -4.430 -13.061 1.00 81.62 115 PRO A CA 1
ATOM 868 C C . PRO A 1 115 ? 9.584 -4.301 -12.016 1.00 81.62 115 PRO A C 1
ATOM 870 O O . PRO A 1 115 ? 9.421 -3.695 -10.955 1.00 81.62 115 PRO A O 1
ATOM 873 N N . THR A 1 116 ? 10.757 -4.770 -12.410 1.00 82.56 116 T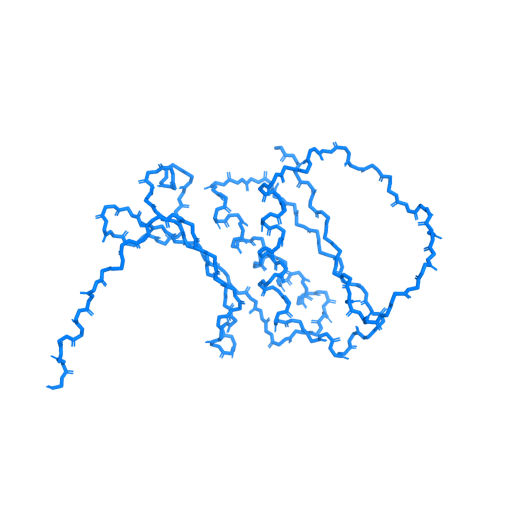HR A N 1
ATOM 874 C CA . THR A 1 116 ? 12.006 -4.646 -11.659 1.00 82.56 116 THR A CA 1
ATOM 875 C C . THR A 1 116 ? 12.614 -3.251 -11.853 1.00 82.56 116 THR A C 1
ATOM 877 O O . THR A 1 116 ? 12.361 -2.583 -12.862 1.00 82.56 116 THR A O 1
ATOM 880 N N . LYS A 1 117 ? 13.514 -2.809 -10.965 1.00 82.69 117 LYS A N 1
ATOM 881 C CA . LYS A 1 117 ? 14.211 -1.511 -11.075 1.00 82.69 117 LYS A CA 1
ATOM 882 C C . LYS A 1 117 ? 14.826 -1.258 -12.457 1.00 82.69 117 LYS A C 1
ATOM 884 O O . LYS A 1 117 ? 14.692 -0.171 -13.012 1.00 82.69 117 LYS A O 1
ATOM 889 N N . THR A 1 118 ? 15.474 -2.273 -13.027 1.00 85.19 118 THR A N 1
ATOM 890 C CA . THR A 1 118 ? 16.127 -2.175 -14.347 1.00 85.19 118 THR A CA 1
ATOM 891 C C . THR A 1 118 ? 15.140 -1.994 -15.506 1.00 85.19 118 THR A C 1
ATOM 893 O O . THR A 1 118 ? 15.500 -1.458 -16.555 1.00 85.19 118 THR A O 1
ATOM 896 N N . GLU A 1 119 ? 13.895 -2.428 -15.324 1.00 84.25 119 GLU A N 1
ATOM 897 C CA . GLU A 1 119 ? 12.820 -2.314 -16.308 1.00 84.25 119 GLU A CA 1
ATOM 898 C C . GLU A 1 119 ? 12.120 -0.960 -16.182 1.00 84.25 119 GLU A C 1
ATOM 900 O O . GLU A 1 119 ? 11.834 -0.327 -17.200 1.00 84.25 119 GLU A O 1
ATOM 905 N N . SER A 1 120 ? 11.940 -0.466 -14.950 1.00 81.12 120 SER A N 1
ATOM 906 C CA . SER A 1 120 ? 11.393 0.870 -14.681 1.00 81.12 120 SER A CA 1
ATOM 907 C C . SER A 1 120 ? 12.242 1.976 -15.327 1.00 81.12 120 SER A C 1
ATOM 909 O O . SER A 1 120 ? 11.701 2.868 -15.978 1.00 81.12 120 SER A O 1
ATOM 911 N N . GLU A 1 121 ? 13.575 1.855 -15.306 1.00 82.69 121 GLU A N 1
ATOM 912 C CA . GLU A 1 121 ? 14.489 2.801 -15.978 1.00 82.69 121 GLU A CA 1
ATOM 913 C C . GLU A 1 121 ? 14.325 2.854 -17.510 1.00 82.69 121 GLU A C 1
ATOM 915 O O . GLU A 1 121 ? 14.656 3.860 -18.139 1.00 82.69 121 GLU A O 1
ATOM 920 N N . ARG A 1 122 ? 13.824 1.779 -18.129 1.00 83.56 122 ARG A N 1
ATOM 921 C CA . ARG A 1 122 ? 13.569 1.698 -19.580 1.00 83.56 122 ARG A CA 1
ATOM 922 C C . ARG A 1 122 ? 12.125 2.032 -19.946 1.00 83.56 122 ARG A C 1
ATOM 924 O O . ARG A 1 122 ? 11.780 2.033 -21.130 1.00 83.56 122 ARG A O 1
ATOM 931 N N . SER A 1 123 ? 11.284 2.283 -18.949 1.00 82.94 123 SER A N 1
ATOM 932 C CA . SER A 1 123 ? 9.872 2.569 -19.145 1.00 82.94 123 SER A CA 1
ATOM 933 C C . SER A 1 123 ? 9.632 4.000 -19.617 1.00 82.94 123 SER A C 1
ATOM 935 O O . SER A 1 123 ? 10.408 4.919 -19.356 1.00 82.94 123 SER A O 1
ATOM 937 N N . GLN A 1 124 ? 8.535 4.193 -20.346 1.00 85.25 124 GLN A N 1
ATOM 938 C CA . GLN A 1 124 ? 8.073 5.523 -20.763 1.00 85.25 124 GLN A CA 1
ATOM 939 C C . GLN A 1 124 ? 7.105 6.136 -19.743 1.00 85.25 124 GLN A C 1
ATOM 941 O O . GLN A 1 124 ? 6.973 7.360 -19.645 1.00 85.25 124 GLN A O 1
ATOM 946 N N . SER A 1 125 ? 6.416 5.278 -18.994 1.00 86.19 125 SER A N 1
ATOM 947 C CA . SER A 1 125 ? 5.482 5.655 -17.944 1.00 86.19 125 SER A CA 1
ATOM 948 C C . SER A 1 125 ? 5.334 4.530 -16.931 1.00 86.19 125 SER A C 1
ATOM 950 O O . SER A 1 125 ? 5.338 3.356 -17.312 1.00 86.19 125 SER A O 1
ATOM 952 N N . SER A 1 126 ? 5.091 4.903 -15.681 1.00 86.69 126 SER A N 1
ATOM 953 C CA . SER A 1 126 ? 4.740 3.997 -14.597 1.00 86.69 126 SER A CA 1
ATOM 954 C C . SER A 1 126 ? 3.373 4.344 -14.006 1.00 86.69 126 SER A C 1
ATOM 956 O O . SER A 1 126 ? 2.923 5.494 -14.008 1.00 86.69 126 SER A O 1
ATOM 958 N N . LEU A 1 127 ? 2.672 3.318 -13.538 1.00 88.75 127 LEU A N 1
ATOM 959 C CA . LEU A 1 127 ? 1.363 3.409 -12.917 1.00 88.75 127 LEU A CA 1
ATOM 960 C C . LEU A 1 127 ? 1.326 2.502 -11.693 1.00 88.75 127 LEU A C 1
ATOM 962 O O . LEU A 1 127 ? 1.653 1.321 -11.761 1.00 88.75 127 LEU A O 1
ATOM 966 N N . ILE A 1 128 ? 0.876 3.060 -10.579 1.00 89.00 128 ILE A N 1
ATOM 967 C CA . ILE A 1 128 ? 0.646 2.359 -9.323 1.00 89.00 128 ILE A CA 1
ATOM 968 C C . ILE A 1 128 ? -0.856 2.359 -9.077 1.00 89.00 128 ILE A C 1
ATOM 970 O O . ILE A 1 128 ? -1.492 3.416 -9.046 1.00 89.00 128 ILE A O 1
ATOM 974 N N . LEU A 1 129 ? -1.417 1.172 -8.890 1.00 91.06 129 LEU A N 1
ATOM 975 C CA . LEU A 1 129 ? -2.826 0.962 -8.604 1.00 91.06 129 LEU A CA 1
ATOM 976 C C . LEU A 1 129 ? -2.968 0.337 -7.222 1.00 91.06 129 LEU A C 1
ATOM 978 O O . LEU A 1 129 ? -2.375 -0.701 -6.954 1.00 91.06 129 LEU A O 1
ATOM 982 N N . ALA A 1 130 ? -3.801 0.926 -6.374 1.00 91.69 130 ALA A N 1
ATOM 983 C CA . ALA A 1 130 ? -4.264 0.320 -5.136 1.00 91.69 130 ALA A CA 1
ATOM 984 C C . ALA A 1 130 ? -5.775 0.096 -5.211 1.00 91.69 130 ALA A C 1
ATOM 986 O O . ALA A 1 130 ? -6.536 0.966 -5.642 1.00 91.69 130 ALA A O 1
ATOM 987 N N . CYS A 1 131 ? -6.226 -1.076 -4.792 1.00 92.56 131 CYS A N 1
ATOM 988 C CA . CYS A 1 131 ? -7.616 -1.486 -4.844 1.00 92.56 131 CYS A CA 1
ATOM 989 C C . CYS A 1 131 ? -8.008 -2.293 -3.609 1.00 92.56 131 CYS A C 1
ATOM 991 O O . CYS A 1 131 ? -7.182 -2.866 -2.902 1.00 92.56 131 CYS A O 1
ATOM 993 N N . MET A 1 132 ? -9.308 -2.318 -3.344 1.00 92.75 132 MET A N 1
ATOM 994 C CA . MET A 1 132 ? -9.907 -3.126 -2.298 1.00 92.75 132 MET A CA 1
ATOM 995 C C . MET A 1 132 ? -10.687 -4.265 -2.961 1.00 92.75 132 MET A C 1
ATOM 997 O O . MET A 1 132 ? -11.814 -4.043 -3.411 1.00 92.75 132 MET A O 1
ATOM 1001 N N . PRO A 1 133 ? -10.126 -5.484 -3.039 1.00 86.81 133 PRO A N 1
ATOM 1002 C CA . PRO A 1 133 ? -10.755 -6.594 -3.751 1.00 86.81 133 PRO A CA 1
ATOM 1003 C C . PRO A 1 133 ? -12.104 -6.995 -3.145 1.00 86.81 133 PRO A C 1
ATOM 1005 O O . PRO A 1 133 ? -12.996 -7.408 -3.874 1.00 86.81 133 PRO A O 1
ATOM 1008 N N . ALA A 1 134 ? -12.293 -6.799 -1.835 1.00 86.88 134 ALA A N 1
ATOM 1009 C CA . ALA A 1 134 ? -13.557 -7.086 -1.156 1.00 86.88 134 ALA A CA 1
ATOM 1010 C C . ALA A 1 134 ? -14.738 -6.241 -1.674 1.00 86.88 134 ALA A C 1
ATOM 1012 O O . ALA A 1 134 ? -15.872 -6.712 -1.671 1.00 86.88 134 ALA A O 1
ATOM 1013 N N . LEU A 1 135 ? -14.477 -5.003 -2.111 1.00 85.88 135 LEU A N 1
ATOM 1014 C CA . LEU A 1 135 ? -15.492 -4.079 -2.630 1.00 85.88 135 LEU A CA 1
ATOM 1015 C C . LEU A 1 135 ? -15.401 -3.893 -4.155 1.00 85.88 135 LEU A C 1
ATOM 1017 O O . LEU A 1 135 ? -16.276 -3.265 -4.744 1.00 85.88 135 LEU A O 1
ATOM 1021 N N . GLY A 1 136 ? -14.348 -4.405 -4.800 1.00 86.19 136 GLY A N 1
ATOM 1022 C CA . GLY A 1 136 ? -14.074 -4.165 -6.220 1.00 86.19 136 GLY A CA 1
ATOM 1023 C C . GLY A 1 136 ? -13.766 -2.698 -6.545 1.00 86.19 136 GLY A C 1
ATOM 1024 O O . GLY A 1 136 ? -13.870 -2.285 -7.696 1.00 86.19 136 GLY A O 1
ATOM 1025 N N . THR A 1 137 ? -13.412 -1.891 -5.542 1.00 87.69 137 THR A N 1
ATOM 1026 C CA . THR A 1 137 ? -13.195 -0.446 -5.686 1.00 87.69 137 THR A CA 1
ATOM 1027 C C . THR A 1 137 ? -11.712 -0.104 -5.705 1.00 87.69 137 THR A C 1
ATOM 1029 O O . THR A 1 137 ? -10.944 -0.594 -4.876 1.00 87.69 137 THR A O 1
ATOM 1032 N N . VAL A 1 138 ? -11.313 0.798 -6.599 1.00 89.50 138 VAL A N 1
ATOM 1033 C CA . VAL A 1 138 ? -9.964 1.383 -6.621 1.00 89.50 138 VAL A CA 1
ATOM 1034 C C . VAL A 1 138 ? -9.853 2.430 -5.512 1.00 89.50 138 VAL A C 1
ATOM 1036 O O . VAL A 1 138 ? -10.711 3.304 -5.399 1.00 89.50 138 VAL A O 1
ATOM 1039 N N . THR A 1 139 ? -8.815 2.336 -4.683 1.00 86.38 139 THR A N 1
ATOM 1040 C CA . THR A 1 139 ? -8.572 3.259 -3.563 1.00 86.38 139 THR A CA 1
ATOM 1041 C C . THR A 1 139 ? -7.633 4.391 -3.955 1.00 86.38 139 THR A C 1
ATOM 1043 O O . THR A 1 139 ? -7.861 5.540 -3.582 1.00 86.38 139 THR A O 1
ATOM 1046 N N . CYS A 1 140 ? -6.592 4.083 -4.727 1.00 88.12 140 CYS A N 1
ATOM 1047 C CA . CYS A 1 140 ? -5.612 5.054 -5.189 1.00 88.12 140 CYS A CA 1
ATOM 1048 C C . CYS A 1 140 ? -5.084 4.655 -6.569 1.00 88.12 140 CYS A C 1
ATOM 1050 O O . CYS A 1 140 ? -4.898 3.475 -6.858 1.00 88.12 140 CYS A O 1
ATOM 1052 N N . LEU A 1 141 ? -4.837 5.655 -7.410 1.00 89.50 141 LEU A N 1
ATOM 1053 C CA . LEU A 1 141 ? -4.137 5.508 -8.676 1.00 89.50 141 LEU A CA 1
ATOM 1054 C C . LEU A 1 141 ? -3.130 6.649 -8.774 1.00 89.50 141 LEU A C 1
ATOM 1056 O O . LEU A 1 141 ? -3.500 7.815 -8.629 1.00 89.50 141 LEU A O 1
ATOM 1060 N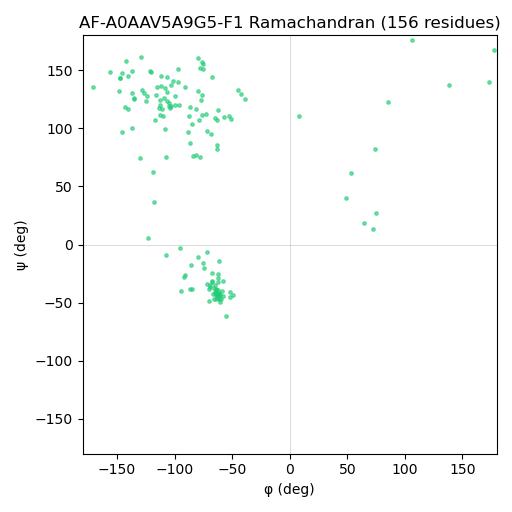 N . SER A 1 142 ? -1.869 6.305 -9.011 1.00 87.38 142 SER A N 1
ATOM 1061 C CA . SER A 1 142 ? -0.803 7.264 -9.284 1.00 87.38 142 SER A CA 1
ATOM 1062 C C . SER A 1 142 ? -0.158 6.911 -10.606 1.00 87.38 142 SER A C 1
ATOM 1064 O O . SER A 1 142 ? 0.233 5.768 -10.814 1.00 87.38 142 SER A O 1
ATOM 1066 N N . GLN A 1 143 ? -0.060 7.886 -11.498 1.00 88.38 143 GLN A N 1
ATOM 1067 C CA . GLN A 1 143 ? 0.516 7.713 -12.820 1.00 88.38 143 GLN A CA 1
ATOM 1068 C C . GLN A 1 143 ? 1.603 8.760 -13.018 1.00 88.38 143 GLN A C 1
ATOM 1070 O O . GLN A 1 143 ? 1.360 9.954 -12.827 1.00 88.38 143 GLN A O 1
ATOM 1075 N N . THR A 1 144 ? 2.770 8.308 -13.461 1.00 84.50 144 THR A N 1
ATOM 1076 C CA . THR A 1 144 ? 3.922 9.158 -13.742 1.00 84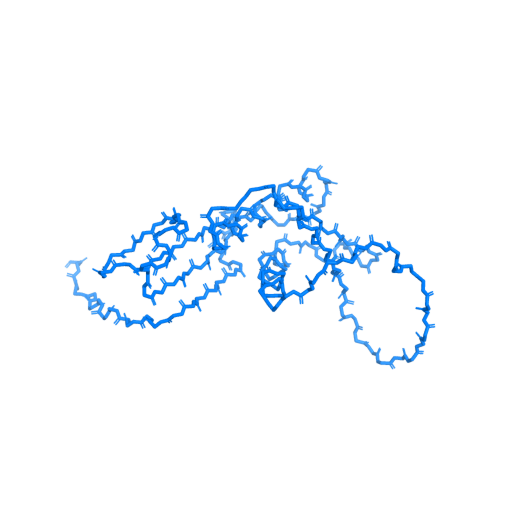.50 144 THR A CA 1
ATOM 1077 C C . THR A 1 144 ? 4.437 8.865 -15.146 1.00 84.50 144 THR A C 1
ATOM 1079 O O . THR A 1 144 ? 4.607 7.715 -15.537 1.00 84.50 144 THR A O 1
ATOM 1082 N N . GLY A 1 145 ? 4.694 9.917 -15.922 1.00 83.00 145 GLY A N 1
ATOM 1083 C CA . GLY A 1 145 ? 5.224 9.810 -17.282 1.00 83.00 145 GLY A CA 1
ATOM 1084 C C . GLY A 1 145 ? 4.203 10.109 -18.378 1.00 83.00 145 GLY A C 1
ATOM 1085 O O . GLY A 1 145 ? 3.028 10.392 -18.131 1.00 83.00 145 GLY A O 1
ATOM 1086 N N . SER A 1 146 ? 4.689 10.094 -19.618 1.00 74.12 146 SER A N 1
ATOM 1087 C CA . SER A 1 146 ? 3.899 10.451 -20.795 1.00 74.12 146 SER A CA 1
ATOM 1088 C C . SER A 1 146 ? 3.188 9.215 -21.329 1.00 74.12 146 SER A C 1
ATOM 1090 O O . SER A 1 146 ? 3.763 8.431 -22.081 1.00 74.12 146 SER A O 1
ATOM 1092 N N . MET A 1 147 ? 1.925 9.041 -20.944 1.00 63.78 147 MET A N 1
ATOM 1093 C CA . MET A 1 147 ? 1.066 8.031 -21.552 1.00 63.78 147 MET A CA 1
ATOM 1094 C C . MET A 1 147 ? 0.390 8.634 -22.776 1.00 63.78 147 MET A C 1
ATOM 1096 O O . MET A 1 147 ? -0.480 9.497 -22.663 1.00 63.78 147 MET A O 1
ATOM 1100 N N . THR A 1 148 ? 0.773 8.162 -23.960 1.00 60.56 148 THR A N 1
ATOM 1101 C CA . THR A 1 148 ? -0.060 8.385 -25.141 1.00 60.56 148 THR A CA 1
ATOM 1102 C C . THR A 1 148 ? -1.209 7.400 -25.020 1.00 60.56 148 THR A C 1
ATOM 1104 O O . THR A 1 148 ? -0.983 6.193 -25.067 1.00 60.56 148 THR A O 1
ATOM 1107 N N . ALA A 1 149 ? -2.428 7.893 -24.788 1.00 52.94 149 ALA A N 1
ATOM 1108 C CA . ALA A 1 149 ? -3.601 7.034 -24.785 1.00 52.94 149 ALA A CA 1
ATOM 1109 C C . ALA A 1 149 ? -3.660 6.327 -26.143 1.00 52.94 149 ALA A C 1
ATOM 1111 O O . ALA A 1 149 ? -3.907 6.968 -27.166 1.00 52.94 149 ALA A O 1
ATOM 1112 N N . MET A 1 150 ? -3.408 5.016 -26.172 1.00 47.81 150 MET A N 1
ATOM 1113 C CA . MET A 1 150 ? -3.797 4.234 -27.332 1.00 47.81 150 MET A CA 1
ATOM 1114 C C . MET A 1 150 ? -5.317 4.320 -27.402 1.00 47.81 150 MET A C 1
ATOM 1116 O O . MET A 1 150 ? -6.029 3.752 -26.575 1.00 47.81 150 MET A O 1
ATOM 1120 N N . HIS A 1 151 ? -5.803 5.090 -28.373 1.00 41.41 151 HIS A N 1
ATOM 1121 C CA . HIS A 1 151 ? -7.189 5.082 -28.795 1.00 41.41 151 HIS A CA 1
ATOM 1122 C C . HIS A 1 151 ? -7.484 3.688 -29.358 1.00 41.41 151 HIS A C 1
ATOM 1124 O O . HIS A 1 151 ? -7.446 3.458 -30.561 1.00 41.41 151 HIS A O 1
ATOM 1130 N N . GLY A 1 152 ? -7.775 2.740 -28.472 1.00 46.19 152 GLY A N 1
ATOM 1131 C CA . GLY A 1 152 ? -8.498 1.537 -28.832 1.00 46.19 152 GLY A CA 1
ATOM 1132 C C . GLY A 1 152 ? -9.914 1.971 -29.165 1.00 46.19 152 GLY A C 1
ATOM 1133 O O . GLY A 1 152 ? -10.733 2.178 -28.274 1.00 46.19 152 GLY A O 1
ATOM 1134 N N . THR A 1 153 ? -10.201 2.198 -30.443 1.00 41.53 153 THR A N 1
ATOM 1135 C CA . THR A 1 153 ? -11.570 2.084 -30.937 1.00 41.53 153 THR A CA 1
ATOM 1136 C C . THR A 1 153 ? -12.067 0.711 -30.500 1.00 41.53 153 THR A C 1
ATOM 1138 O O . THR A 1 153 ? -11.575 -0.303 -30.994 1.00 41.53 153 THR A O 1
ATOM 1141 N N . MET A 1 154 ? -13.007 0.666 -29.556 1.00 45.16 154 MET A N 1
ATOM 1142 C CA . MET A 1 154 ? -13.886 -0.488 -29.417 1.00 45.16 154 MET A CA 1
ATOM 1143 C C . MET A 1 154 ? -14.700 -0.567 -30.710 1.00 45.16 154 MET A C 1
ATOM 1145 O O . MET A 1 154 ? -15.764 0.030 -30.822 1.00 45.16 154 MET A O 1
ATOM 1149 N N . SER A 1 155 ? -14.140 -1.221 -31.726 1.00 46.72 155 SER A N 1
ATOM 1150 C CA . SER A 1 155 ? -14.912 -1.754 -32.835 1.00 46.72 155 SER A CA 1
ATOM 1151 C C . SER A 1 155 ? -15.676 -2.961 -32.305 1.00 46.72 155 SER A C 1
ATOM 1153 O O . SER A 1 155 ? -15.059 -3.949 -31.907 1.00 46.72 155 SER A O 1
ATOM 1155 N N . ASP A 1 156 ? -16.994 -2.804 -32.250 1.00 47.78 156 ASP A N 1
ATOM 1156 C CA . ASP A 1 156 ? -18.048 -3.816 -32.310 1.00 47.78 156 ASP A CA 1
ATOM 1157 C C . ASP A 1 156 ? -17.597 -5.285 -32.256 1.00 47.78 156 ASP A C 1
ATOM 1159 O O . ASP A 1 156 ? -17.067 -5.841 -33.218 1.00 47.78 156 ASP A O 1
ATOM 1163 N N . ALA A 1 157 ? -17.912 -5.936 -31.138 1.00 45.06 157 ALA A N 1
ATOM 1164 C CA . ALA A 1 157 ? -18.089 -7.380 -31.075 1.00 45.06 157 ALA A CA 1
ATOM 1165 C C . ALA A 1 157 ? -19.422 -7.678 -30.367 1.00 45.06 157 ALA A C 1
ATOM 1167 O O . ALA A 1 157 ? -19.456 -8.054 -29.193 1.00 45.06 157 ALA A O 1
ATOM 1168 N N . LEU A 1 158 ? -20.513 -7.450 -31.103 1.00 42.16 158 LEU A N 1
ATOM 1169 C CA . LEU A 1 158 ? -21.797 -8.143 -30.973 1.00 42.16 158 LEU A CA 1
ATOM 1170 C C . LEU A 1 158 ? -22.150 -8.745 -32.334 1.00 42.16 158 LEU A C 1
ATOM 1172 O O . LEU A 1 158 ? -21.922 -8.049 -33.348 1.00 42.16 158 LEU A O 1
#

Foldseek 3Di:
DKDKQKDWPDDPDDDDDDDDDDDDPDDDPDDPDPLSVVLRVQLCLLCVQFAPVVVVVPDIDMFMDIDPDDFASQLSSQVSSQVRQVVCVVVVGDTPAGKGKWKWFAAPNDIDTRDGNVVNVRGQKMKMWIDGPSVRGTRDIDIDHDDDPPPPPPDDDD

Mean predicted aligned error: 12.52 Å

pLDDT: mean 70.28, std 21.86, range [20.55, 92.75]

Sequence (158 aa):
MKVQYQFILKKKLTKPTRQNVKKDQEIISGQYDAEDRSLSSLIHQGLAPSLRLDLLPKSCVDVFVTILEEDGIEGCAASGIIAASTALANAGIEMYGLVTACSSIIVANEVWLDPTKTESERSQSSLILACMPALGTVTCLSQTGSMTAMHGTMSDAL

Radius of gyration: 18.63 Å; Cα contacts (8 Å, |Δi|>4): 224; chains: 1; bounding box: 42×37×56 Å

Organism: NCBI:txid1419009

Solvent-accessible surface area (backbone atoms only — not comparable to full-atom values): 9823 Å² total; per-residue (Å²): 113,90,52,81,46,87,49,80,63,72,81,84,75,92,74,96,70,92,76,92,79,84,85,87,90,80,84,80,94,64,88,85,48,75,65,56,56,50,51,46,54,50,41,50,48,34,45,56,78,27,44,50,62,80,84,42,84,87,63,76,66,72,59,73,59,71,54,79,76,77,61,26,73,54,43,44,49,16,50,47,38,30,52,51,34,51,51,40,52,73,72,67,50,69,52,80,44,58,40,46,41,45,20,32,34,33,42,98,94,42,82,43,71,66,53,45,43,80,50,57,75,66,34,56,26,41,36,37,43,24,29,25,74,84,76,74,42,76,49,33,78,50,76,48,66,71,75,77,79,78,81,71,74,84,72,84,90,127

InterPro domains:
  IPR001247 Exoribonuclease, phosphorolytic domain 1 [PF01138] (30-94)
  IPR020568 Ribosomal protein uS5 domain 2-type superfamily [SSF54211] (30-119)
  IPR027408 PNPase/RNase PH domain superfamily [G3DSA:3.30.230.70] (13-158)
  IPR036345 Exoribonuclease, PH domain 2 superfamily [SSF55666] (95-148)
  IPR050080 Ribonuclease PH [PTHR11953] (29-148)

Secondary structure (DSSP, 8-state):
--EEEE-------S------------S------HHHHHHHHHHHHHHTTTB-TTS-SS-----EEEES--S-HHHHHHHHHHHHHHHHHHTT--BSS--EEEEEEEETTEEEES--HHHHTT-SEEEEEEEETTTTEEEEEEEEE-------------